Protein AF-A0A3E2WNW7-F1 (afdb_monomer_lite)

Secondary structure (DSSP, 8-state):
---EEEEE--SEEEE-SSEEEEE-GGG-EEEEEGGG-SEEEEEEEPTTT--EE---GGG--TT--EEEEEE-SSEEEEEE-TTSSS-HHHHHHHHHHH-TTSEES--HHHHHHIIIIIS-------

Foldseek 3Di:
DDFAEAEDEALDWDQDQFWIWGAHPPRDIDIGGLLFQAEKWFQFQDPPPRDTDTDAPVPQDQPTAGWMWGLTPRHTYTYHHPNYPGGRSVVLVVSCVRSVPHHGTDDVVVVVCCCPPRDPPPPDDD

Structure (mmCIF, N/CA/C/O backbone):
data_AF-A0A3E2WNW7-F1
#
_entry.id   AF-A0A3E2WNW7-F1
#
loop_
_atom_site.group_PDB
_atom_site.id
_atom_site.type_symbol
_atom_site.label_atom_id
_atom_site.label_alt_id
_atom_site.label_comp_id
_atom_site.label_asym_id
_atom_site.label_entity_id
_atom_site.label_seq_id
_atom_site.pdbx_PDB_ins_code
_atom_site.Cartn_x
_atom_site.Cartn_y
_atom_site.Cartn_z
_atom_site.occupancy
_atom_site.B_iso_or_equiv
_atom_site.auth_seq_id
_atom_site.auth_comp_id
_atom_site.auth_asym_id
_atom_site.auth_atom_id
_atom_site.pdbx_PDB_model_num
ATOM 1 N N . MET A 1 1 ? -13.305 18.896 -0.516 1.00 49.09 1 MET A N 1
ATOM 2 C CA . MET A 1 1 ? -12.585 19.040 0.772 1.00 49.09 1 MET A CA 1
ATOM 3 C C . MET A 1 1 ? -11.185 18.480 0.560 1.00 49.09 1 MET A C 1
ATOM 5 O O . MET A 1 1 ? -11.101 17.356 0.093 1.00 49.09 1 MET A O 1
ATOM 9 N N . ASN A 1 2 ? -10.099 19.217 0.838 1.00 62.31 2 ASN A N 1
ATOM 10 C CA . ASN A 1 2 ? -8.746 18.656 0.672 1.00 62.31 2 ASN A CA 1
ATOM 11 C C . ASN A 1 2 ? -8.562 17.486 1.650 1.00 62.31 2 ASN A C 1
ATOM 13 O O . ASN A 1 2 ? -8.458 17.721 2.860 1.00 62.31 2 ASN A O 1
ATOM 17 N N . LYS A 1 3 ? -8.550 16.250 1.138 1.00 74.44 3 LYS A N 1
ATOM 18 C CA . LYS A 1 3 ? -8.184 15.071 1.926 1.00 74.44 3 LYS A CA 1
ATOM 19 C C . LYS A 1 3 ? -6.745 15.227 2.402 1.00 74.44 3 LYS A C 1
ATOM 21 O O . LYS A 1 3 ? -5.899 15.801 1.715 1.00 74.44 3 LYS A O 1
ATOM 26 N N . ARG A 1 4 ? -6.484 14.796 3.634 1.00 83.44 4 ARG A N 1
ATOM 27 C CA . ARG A 1 4 ? -5.116 14.766 4.159 1.00 83.44 4 ARG A CA 1
ATOM 28 C C . ARG A 1 4 ? -4.406 13.558 3.562 1.00 83.44 4 ARG A C 1
ATOM 30 O O . ARG A 1 4 ? -5.039 12.531 3.356 1.00 83.44 4 ARG A O 1
ATOM 37 N N . THR A 1 5 ? -3.101 13.675 3.355 1.00 89.06 5 THR A N 1
ATOM 38 C CA . THR A 1 5 ? -2.265 12.562 2.899 1.00 89.06 5 THR A CA 1
ATOM 39 C C . THR A 1 5 ? -1.259 12.208 3.984 1.00 89.06 5 THR A C 1
ATOM 41 O O . THR A 1 5 ? -0.581 13.095 4.510 1.00 89.06 5 THR A O 1
ATOM 44 N N . LEU A 1 6 ? -1.163 10.925 4.334 1.00 90.88 6 LEU A N 1
ATOM 45 C CA . LEU A 1 6 ? -0.119 10.393 5.201 1.00 90.88 6 LEU A CA 1
ATOM 46 C C . LEU A 1 6 ? 0.936 9.723 4.332 1.00 90.88 6 LEU A C 1
ATOM 48 O O . LEU A 1 6 ? 0.705 8.646 3.791 1.00 90.88 6 LEU A O 1
ATOM 52 N N . ILE A 1 7 ? 2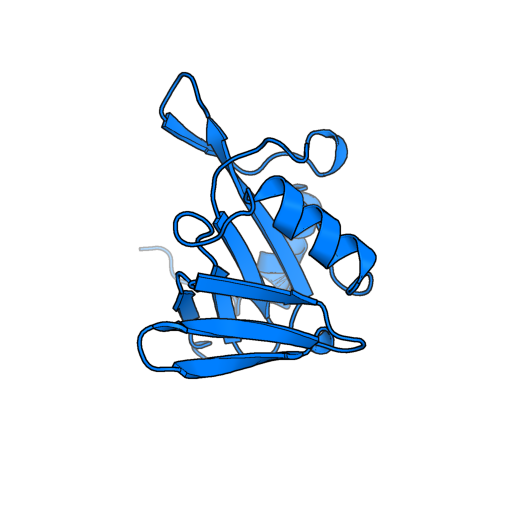.114 10.331 4.255 1.00 93.44 7 ILE A N 1
ATOM 53 C CA . ILE A 1 7 ? 3.296 9.676 3.697 1.00 93.44 7 ILE A CA 1
ATOM 54 C C . ILE A 1 7 ? 4.043 9.041 4.866 1.00 93.44 7 ILE A C 1
ATOM 56 O O . ILE A 1 7 ? 4.475 9.741 5.785 1.00 93.44 7 ILE A O 1
ATOM 60 N N . ALA A 1 8 ? 4.156 7.717 4.862 1.00 93.00 8 ALA A N 1
ATOM 61 C CA . ALA A 1 8 ? 4.653 6.949 5.993 1.00 93.00 8 ALA A CA 1
ATOM 62 C C . ALA A 1 8 ? 5.627 5.852 5.560 1.00 93.00 8 ALA A C 1
ATOM 64 O O . ALA A 1 8 ? 5.439 5.186 4.548 1.00 93.00 8 ALA A O 1
ATOM 65 N N . ALA A 1 9 ? 6.641 5.625 6.394 1.00 94.94 9 ALA A N 1
ATOM 66 C CA . ALA A 1 9 ? 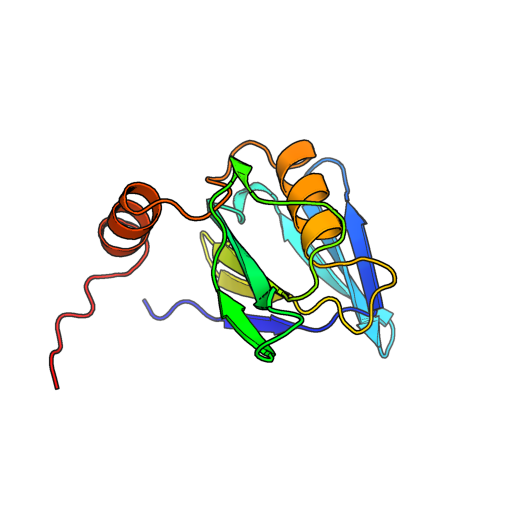7.561 4.497 6.294 1.00 94.94 9 ALA A CA 1
ATOM 67 C C . ALA A 1 9 ? 7.592 3.764 7.648 1.00 94.94 9 ALA A C 1
ATOM 69 O O . ALA A 1 9 ? 8.449 4.066 8.486 1.00 94.94 9 ALA A O 1
ATOM 70 N N . PRO A 1 10 ? 6.617 2.881 7.923 1.00 95.38 10 PRO A N 1
ATOM 71 C CA . PRO A 1 10 ? 6.565 2.135 9.175 1.00 95.38 10 PRO A CA 1
ATOM 72 C C . PRO A 1 10 ? 7.720 1.126 9.269 1.00 95.38 10 PRO A C 1
ATOM 74 O O . PRO A 1 10 ? 8.219 0.629 8.263 1.00 95.38 10 PRO A O 1
ATOM 77 N N . LEU A 1 11 ? 8.126 0.790 10.492 1.00 95.69 11 LEU A N 1
ATOM 78 C CA . LEU A 1 11 ? 9.057 -0.307 10.776 1.00 95.69 11 LEU A CA 1
ATOM 79 C C . LEU A 1 11 ? 8.408 -1.674 10.550 1.00 95.69 11 LEU A C 1
ATOM 81 O O . LEU A 1 11 ? 9.068 -2.638 10.172 1.00 95.69 11 LEU A O 1
ATOM 85 N N . SER A 1 12 ? 7.110 -1.776 10.828 1.00 94.38 12 SER A N 1
ATOM 86 C CA . SER A 1 12 ? 6.356 -3.012 10.674 1.00 94.38 12 SER A CA 1
ATOM 87 C C . SER A 1 12 ? 4.898 -2.716 10.375 1.00 94.38 12 SER A C 1
ATOM 89 O O . SER A 1 12 ? 4.350 -1.694 10.797 1.00 94.38 12 SER A O 1
ATOM 91 N N . ILE A 1 13 ? 4.286 -3.637 9.644 1.00 95.00 13 ILE A N 1
ATOM 92 C CA . ILE A 1 13 ? 2.883 -3.604 9.275 1.00 95.00 13 ILE A CA 1
ATOM 93 C C . ILE A 1 13 ? 2.275 -4.943 9.662 1.00 95.00 13 ILE A C 1
ATOM 95 O O . ILE A 1 13 ? 2.761 -5.998 9.247 1.00 95.00 13 ILE A O 1
ATOM 99 N N . ILE A 1 14 ? 1.217 -4.891 10.462 1.00 95.31 14 ILE A N 1
ATOM 100 C CA . ILE A 1 14 ? 0.528 -6.072 10.973 1.00 95.31 14 ILE A CA 1
ATOM 101 C C . ILE A 1 14 ? -0.903 -6.059 10.447 1.00 95.31 14 ILE A C 1
ATOM 103 O O . ILE A 1 14 ? -1.644 -5.100 10.665 1.00 95.31 14 ILE A O 1
ATOM 107 N N . PHE A 1 15 ? -1.288 -7.141 9.776 1.00 95.94 15 PHE A N 1
ATOM 108 C CA . PHE A 1 15 ? -2.671 -7.385 9.390 1.00 95.94 15 PHE A CA 1
ATOM 109 C C . PHE A 1 15 ? -3.464 -7.852 10.610 1.00 95.94 15 PHE A C 1
ATOM 111 O O . PHE A 1 15 ? -3.072 -8.806 11.284 1.00 95.94 15 PHE A O 1
ATOM 118 N N . GLN A 1 16 ? -4.551 -7.152 10.906 1.00 95.81 16 GLN A N 1
ATOM 119 C CA . GLN A 1 16 ? -5.517 -7.510 11.938 1.00 95.81 16 GLN A CA 1
ATOM 120 C C . GLN A 1 16 ? -6.831 -7.933 11.269 1.00 95.81 16 GLN A C 1
ATOM 122 O O . GLN A 1 16 ? -6.941 -7.946 10.046 1.00 95.81 16 GLN A O 1
ATOM 127 N N . ASP A 1 17 ? -7.843 -8.288 12.056 1.00 93.88 17 ASP A N 1
ATOM 128 C CA . ASP A 1 17 ? -9.104 -8.798 11.500 1.00 93.88 17 ASP A CA 1
ATOM 129 C C . ASP A 1 17 ? -9.866 -7.746 10.673 1.00 93.88 17 ASP A C 1
ATOM 131 O O . ASP A 1 17 ? -10.588 -8.097 9.743 1.00 93.88 17 ASP A O 1
ATOM 135 N N . GLN A 1 18 ? -9.739 -6.460 11.019 1.00 95.25 18 GLN A N 1
ATOM 136 C CA . GLN A 1 18 ? -10.508 -5.366 10.402 1.00 95.25 18 GLN A CA 1
ATOM 137 C C . GLN A 1 18 ? -9.654 -4.154 10.016 1.00 95.25 18 GLN A C 1
ATOM 139 O O . GLN A 1 18 ? -10.176 -3.156 9.513 1.00 95.25 18 GLN A O 1
ATOM 144 N N . SER A 1 19 ? -8.350 -4.218 10.264 1.00 96.88 19 SER A N 1
ATOM 145 C CA . SER A 1 19 ? -7.468 -3.069 10.146 1.00 96.88 19 SER A CA 1
ATOM 146 C C . SER A 1 19 ? -6.018 -3.462 9.887 1.00 96.88 19 SER A C 1
ATOM 148 O O . SER A 1 19 ? -5.592 -4.613 10.015 1.00 96.88 19 SER A O 1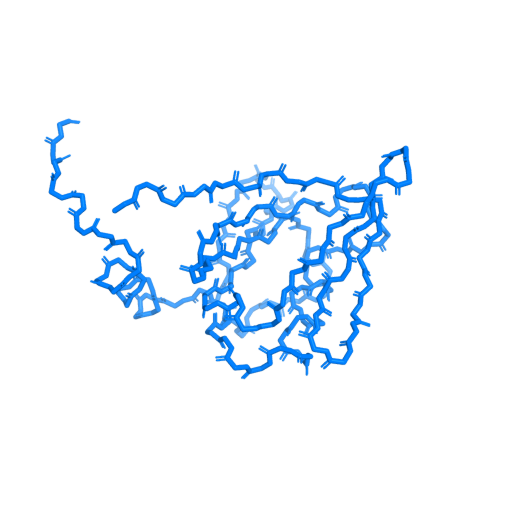
ATOM 150 N N . LEU A 1 20 ? -5.249 -2.464 9.480 1.00 95.50 20 LEU A N 1
ATOM 151 C CA . LEU A 1 20 ? -3.821 -2.527 9.256 1.00 95.50 20 LEU A CA 1
ATOM 152 C C . LEU A 1 20 ? -3.141 -1.689 10.343 1.00 95.50 20 LEU A C 1
ATOM 154 O O . LEU A 1 20 ? -3.354 -0.477 10.424 1.00 95.50 20 LEU A O 1
ATOM 158 N N . LEU A 1 21 ? -2.325 -2.323 11.182 1.00 96.62 21 LEU A N 1
ATOM 159 C CA . LEU A 1 21 ? -1.574 -1.630 12.224 1.00 96.62 21 LEU A CA 1
ATOM 160 C C . LEU A 1 21 ? -0.178 -1.277 11.712 1.00 96.62 21 LEU A C 1
ATOM 162 O O . LEU A 1 21 ? 0.628 -2.159 11.411 1.00 96.62 21 LEU A O 1
ATOM 166 N N . LEU A 1 22 ? 0.111 0.019 11.664 1.00 96.06 22 LEU A N 1
ATOM 167 C CA . LEU A 1 22 ? 1.415 0.585 11.346 1.00 96.06 22 LEU A CA 1
ATOM 168 C C . LEU A 1 22 ? 2.190 0.848 12.638 1.00 96.06 22 LEU A C 1
ATOM 170 O O . LEU A 1 22 ? 1.697 1.539 13.533 1.00 96.06 22 LEU A O 1
ATOM 174 N N . LEU A 1 23 ? 3.413 0.329 12.721 1.00 95.69 23 LEU A N 1
ATOM 175 C CA . LEU A 1 23 ? 4.336 0.573 13.830 1.00 95.69 23 LEU A CA 1
ATOM 176 C C . LEU A 1 23 ? 5.503 1.434 13.351 1.00 95.69 23 LEU A C 1
ATOM 178 O O . LEU A 1 23 ? 6.144 1.096 12.358 1.00 95.69 23 LEU A O 1
ATOM 182 N N . PHE A 1 24 ? 5.798 2.518 14.060 1.00 94.19 24 PHE A N 1
ATOM 183 C CA . PHE A 1 24 ? 6.854 3.470 13.715 1.00 94.19 24 PHE A CA 1
ATOM 184 C C . PHE A 1 24 ? 8.013 3.435 14.715 1.00 94.19 24 PHE A C 1
ATOM 186 O O . PHE A 1 24 ? 7.968 2.745 15.734 1.00 94.19 24 PHE A O 1
ATOM 193 N N . GLU A 1 25 ? 9.060 4.200 14.407 1.00 86.75 25 GLU A N 1
ATOM 194 C CA . GLU A 1 25 ? 10.083 4.572 15.387 1.00 86.75 25 GLU A CA 1
ATOM 195 C C . GLU A 1 25 ? 9.411 5.315 16.566 1.00 86.75 25 GLU A C 1
ATOM 197 O O . GLU A 1 25 ? 8.370 5.951 16.395 1.00 86.75 25 GLU A O 1
ATOM 202 N N . ASP A 1 26 ? 9.965 5.176 17.773 1.00 88.88 26 ASP A N 1
ATOM 203 C CA . ASP A 1 26 ? 9.434 5.735 19.033 1.00 88.88 26 ASP A CA 1
ATOM 204 C C . ASP A 1 26 ? 8.104 5.137 19.542 1.00 88.88 26 ASP A C 1
ATOM 206 O O . ASP A 1 26 ? 7.338 5.805 20.239 1.00 88.88 26 ASP A O 1
ATOM 210 N N . ASP A 1 27 ? 7.817 3.871 19.212 1.00 83.31 27 ASP A N 1
ATOM 211 C CA . ASP A 1 27 ? 6.607 3.136 19.629 1.00 83.31 27 ASP A CA 1
ATOM 212 C C . ASP A 1 27 ? 5.278 3.798 19.210 1.00 83.31 27 ASP A C 1
ATOM 214 O O . ASP A 1 27 ? 4.200 3.402 19.674 1.00 83.31 27 ASP A O 1
ATOM 218 N N . HIS A 1 28 ? 5.322 4.779 18.300 1.00 91.81 28 HIS A N 1
ATOM 219 C CA . HIS A 1 28 ? 4.121 5.367 17.727 1.00 91.81 28 HIS A CA 1
ATOM 220 C C . HIS A 1 28 ? 3.387 4.337 16.862 1.00 91.81 28 HIS A C 1
ATOM 222 O O . HIS A 1 28 ? 3.997 3.559 16.120 1.00 91.81 28 HIS A O 1
ATOM 228 N N . LYS A 1 29 ? 2.055 4.333 16.962 1.00 94.69 29 LYS A N 1
ATOM 229 C CA . LYS A 1 29 ? 1.186 3.388 16.260 1.00 94.69 29 LYS A CA 1
ATOM 230 C C . LYS A 1 29 ? 0.075 4.138 15.554 1.00 94.69 29 LYS A C 1
ATOM 232 O O . LYS A 1 29 ? -0.525 5.046 16.127 1.00 94.69 29 LYS A O 1
ATOM 237 N N . THR A 1 30 ? -0.219 3.725 14.332 1.00 95.06 30 THR A N 1
ATOM 238 C CA . THR A 1 30 ? -1.365 4.213 13.563 1.00 95.06 30 THR A CA 1
ATOM 239 C C . THR A 1 30 ? -2.145 3.017 13.057 1.00 95.06 30 THR A C 1
ATOM 241 O O . THR A 1 30 ? -1.555 2.055 12.578 1.00 95.06 30 THR A O 1
ATOM 244 N N . GLU A 1 31 ? -3.463 3.073 13.166 1.00 96.12 31 GLU A N 1
ATOM 245 C CA . GLU A 1 31 ? -4.352 2.027 12.676 1.00 96.12 31 GLU A CA 1
ATOM 246 C C . GLU A 1 31 ? -5.138 2.555 11.475 1.00 96.12 31 GLU A C 1
ATOM 248 O O . GLU A 1 31 ? -5.698 3.650 11.533 1.00 96.12 31 GLU A O 1
ATOM 253 N N . ILE A 1 32 ? -5.167 1.777 10.394 1.00 95.62 32 ILE A N 1
ATOM 254 C CA . ILE A 1 32 ? -5.953 2.062 9.192 1.00 95.62 32 ILE A CA 1
ATOM 255 C C . ILE A 1 32 ? -7.045 1.003 9.104 1.00 95.62 32 ILE A C 1
ATOM 257 O O . ILE A 1 32 ? -6.749 -0.179 8.942 1.00 95.62 32 ILE A O 1
ATOM 261 N N . GLN A 1 33 ? -8.308 1.405 9.223 1.00 96.06 33 GLN A N 1
ATOM 262 C CA . GLN A 1 33 ? -9.431 0.479 9.063 1.00 96.06 33 GLN A CA 1
ATOM 263 C C . GLN A 1 33 ? -9.504 -0.006 7.615 1.00 96.06 33 GLN A C 1
ATOM 265 O O . GLN A 1 33 ? -9.294 0.776 6.696 1.00 96.06 33 GLN A O 1
ATOM 270 N N . TYR A 1 34 ? -9.868 -1.262 7.369 1.00 95.62 34 TYR A N 1
ATOM 271 C CA . TYR A 1 34 ? -10.010 -1.756 5.993 1.00 95.62 34 TYR A CA 1
ATOM 272 C C . TYR A 1 34 ? -11.103 -1.039 5.208 1.00 95.62 34 TYR A C 1
ATOM 274 O O . TYR A 1 34 ? -11.066 -1.025 3.982 1.00 95.62 34 TYR A O 1
ATOM 282 N N . THR A 1 35 ? -12.078 -0.428 5.883 1.00 93.12 35 THR A N 1
ATOM 283 C CA . THR A 1 35 ? -13.088 0.431 5.242 1.00 93.12 35 THR A CA 1
ATOM 284 C C . THR A 1 35 ? -12.490 1.708 4.659 1.00 93.12 35 THR A C 1
ATOM 286 O O . THR A 1 35 ? -13.129 2.357 3.841 1.00 93.12 35 THR A O 1
ATOM 289 N N . GLU A 1 36 ? -11.276 2.063 5.078 1.00 92.81 36 GLU A N 1
ATOM 290 C CA . GLU A 1 36 ? -10.510 3.178 4.538 1.00 92.81 36 GLU A CA 1
ATOM 291 C C . GLU A 1 36 ? -9.832 2.813 3.211 1.00 92.81 36 GLU A C 1
ATOM 293 O O . GLU A 1 36 ? -9.429 3.702 2.484 1.00 92.81 36 GLU A O 1
ATOM 298 N N . LEU A 1 37 ? -9.691 1.533 2.854 1.00 94.12 37 LEU A N 1
ATOM 299 C CA . LEU A 1 37 ? -9.006 1.116 1.625 1.00 94.12 37 LEU A CA 1
ATOM 300 C C . LEU A 1 37 ? -10.003 1.087 0.460 1.00 94.12 37 LEU A C 1
ATOM 302 O O . LEU A 1 37 ? -10.594 0.045 0.179 1.00 94.12 37 LEU A O 1
ATOM 306 N N . ILE A 1 38 ? -10.206 2.225 -0.211 1.00 93.00 38 ILE A N 1
ATOM 307 C CA . ILE A 1 38 ? -11.158 2.307 -1.328 1.00 93.00 38 ILE A CA 1
ATOM 308 C C . ILE A 1 38 ? -10.508 1.934 -2.658 1.00 93.00 38 ILE A C 1
ATOM 310 O O . ILE A 1 38 ? -10.987 1.027 -3.338 1.00 93.00 38 ILE A O 1
ATOM 314 N N . VAL A 1 39 ? -9.405 2.595 -3.014 1.00 93.38 39 VAL A N 1
ATOM 315 C CA . VAL A 1 39 ? -8.570 2.228 -4.167 1.00 93.38 39 VAL A CA 1
ATOM 316 C C . VAL A 1 39 ? -7.144 2.028 -3.684 1.00 93.38 39 VAL A C 1
ATOM 318 O O . VAL A 1 39 ? -6.597 2.890 -2.997 1.00 93.38 39 VAL A O 1
ATOM 321 N N . VAL A 1 40 ? -6.543 0.895 -4.034 1.00 94.88 40 VAL A N 1
ATOM 322 C CA . VAL A 1 40 ? -5.196 0.522 -3.603 1.00 94.88 40 VAL A CA 1
ATOM 323 C C . VAL A 1 40 ? -4.349 0.186 -4.820 1.00 94.88 40 VAL A C 1
ATOM 325 O O . VAL A 1 40 ? -4.654 -0.743 -5.571 1.00 94.88 40 VAL A O 1
ATOM 328 N N . TYR A 1 41 ? -3.247 0.909 -4.985 1.00 95.81 41 TYR A N 1
ATOM 329 C CA . TYR A 1 41 ? -2.269 0.670 -6.038 1.00 95.81 41 TYR A CA 1
ATOM 330 C C . TYR A 1 41 ? -0.922 0.253 -5.457 1.00 95.81 41 TYR A C 1
ATOM 332 O O . TYR A 1 41 ? -0.479 0.753 -4.422 1.00 95.81 41 TYR A O 1
ATOM 340 N N . LEU A 1 42 ? -0.242 -0.630 -6.183 1.00 96.81 42 LEU A N 1
ATOM 341 C CA . LEU A 1 42 ? 1.186 -0.857 -6.034 1.00 96.81 42 LEU A CA 1
ATOM 342 C C . LEU A 1 42 ? 1.920 0.123 -6.956 1.00 96.81 42 LEU A C 1
ATOM 344 O O . LEU A 1 42 ? 1.756 0.066 -8.169 1.00 96.81 42 LEU A O 1
ATOM 348 N N . ALA A 1 43 ? 2.744 1.003 -6.398 1.00 96.69 43 ALA A N 1
ATOM 349 C CA . ALA A 1 43 ? 3.684 1.811 -7.163 1.00 96.69 43 ALA A CA 1
ATOM 350 C C . ALA A 1 43 ? 5.025 1.068 -7.208 1.00 96.69 43 ALA A C 1
ATOM 352 O O . ALA A 1 43 ? 5.886 1.243 -6.341 1.00 96.69 43 ALA A O 1
ATOM 353 N N . ALA A 1 44 ? 5.167 0.177 -8.189 1.00 96.31 44 ALA A N 1
ATOM 354 C CA . ALA A 1 44 ? 6.315 -0.706 -8.325 1.00 96.31 44 ALA A CA 1
ATOM 355 C C . ALA A 1 44 ? 7.526 0.040 -8.892 1.00 96.31 44 ALA A C 1
ATOM 357 O O . ALA A 1 44 ? 7.417 0.858 -9.809 1.00 96.31 44 ALA A O 1
ATOM 358 N N . LYS A 1 45 ? 8.712 -0.284 -8.379 1.00 94.94 45 LYS A N 1
ATOM 359 C CA . LYS A 1 45 ? 9.978 0.214 -8.908 1.00 94.94 45 LYS A CA 1
ATOM 360 C C . LYS A 1 45 ? 10.523 -0.754 -9.950 1.00 94.94 45 LYS A C 1
ATOM 362 O O . LYS A 1 45 ? 10.783 -1.919 -9.663 1.00 94.94 45 LYS A O 1
ATOM 367 N N . ASN A 1 46 ? 10.770 -0.264 -11.159 1.00 92.50 46 ASN A N 1
ATOM 368 C CA . ASN A 1 46 ? 11.457 -1.037 -12.181 1.00 92.50 46 ASN A CA 1
ATOM 369 C C . ASN A 1 46 ? 12.929 -1.228 -11.783 1.00 92.50 46 ASN A C 1
ATOM 371 O O . ASN A 1 46 ? 13.680 -0.261 -11.667 1.00 92.50 46 ASN A O 1
ATOM 375 N N . GLY A 1 47 ? 13.366 -2.476 -11.599 1.00 86.56 47 GLY A N 1
ATOM 376 C CA . GLY A 1 47 ? 14.739 -2.776 -11.176 1.00 86.56 47 GLY A CA 1
ATOM 377 C C . GLY A 1 47 ? 15.827 -2.388 -12.189 1.00 86.56 47 GLY A C 1
ATOM 378 O O . GLY A 1 47 ? 16.975 -2.198 -11.799 1.00 86.56 47 GLY A O 1
ATOM 379 N N . SER A 1 48 ? 15.485 -2.244 -13.475 1.00 88.56 48 SER A N 1
ATOM 380 C CA . SER A 1 48 ? 16.437 -1.907 -14.545 1.00 88.56 48 SER A CA 1
ATOM 381 C C . SER A 1 48 ? 16.535 -0.405 -14.806 1.00 88.56 48 SER A C 1
ATOM 383 O O . SER A 1 48 ? 17.630 0.101 -15.040 1.00 88.56 48 SER A O 1
ATOM 385 N N . THR A 1 49 ? 15.408 0.313 -14.781 1.00 90.94 49 THR A N 1
ATOM 386 C CA . THR A 1 49 ? 15.366 1.759 -15.078 1.00 90.94 49 THR A CA 1
ATOM 387 C C . THR A 1 49 ? 15.300 2.624 -13.821 1.00 90.94 49 THR A C 1
ATOM 389 O O . THR A 1 49 ? 15.652 3.799 -13.859 1.00 90.94 49 THR A O 1
ATOM 392 N N . GLY A 1 50 ? 14.873 2.054 -12.693 1.00 88.31 50 GLY A N 1
ATOM 393 C CA . GLY A 1 50 ? 14.588 2.781 -11.458 1.00 88.31 50 GLY A CA 1
ATOM 394 C C . GLY A 1 50 ? 13.287 3.587 -11.491 1.00 88.31 50 GLY A C 1
ATOM 395 O O . GLY A 1 50 ? 12.948 4.193 -10.476 1.00 88.31 50 GLY A O 1
ATOM 396 N N . GLU A 1 51 ? 12.572 3.595 -12.618 1.00 93.50 51 GLU A N 1
ATOM 397 C CA . GLU A 1 51 ? 11.305 4.307 -12.784 1.00 93.50 51 GLU A CA 1
ATOM 398 C C . GLU A 1 51 ? 10.185 3.641 -11.985 1.00 93.50 51 GLU A C 1
ATOM 400 O O . GLU A 1 51 ? 10.185 2.426 -11.771 1.00 93.50 51 GLU A O 1
ATOM 405 N N . ILE A 1 52 ? 9.223 4.454 -11.556 1.00 94.38 52 ILE A N 1
ATOM 406 C CA . ILE A 1 52 ? 8.021 3.981 -10.877 1.00 94.38 52 ILE A CA 1
ATOM 407 C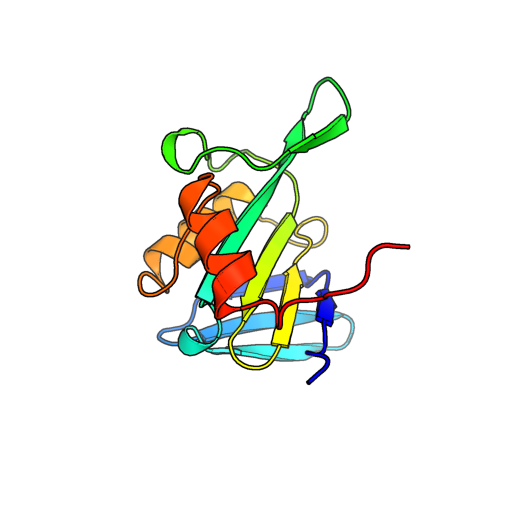 C . ILE A 1 52 ? 6.918 3.781 -11.909 1.00 94.38 52 ILE A C 1
ATOM 409 O O . ILE A 1 52 ? 6.684 4.649 -12.749 1.00 94.38 52 ILE A O 1
ATOM 413 N N . TYR A 1 53 ? 6.235 2.648 -11.824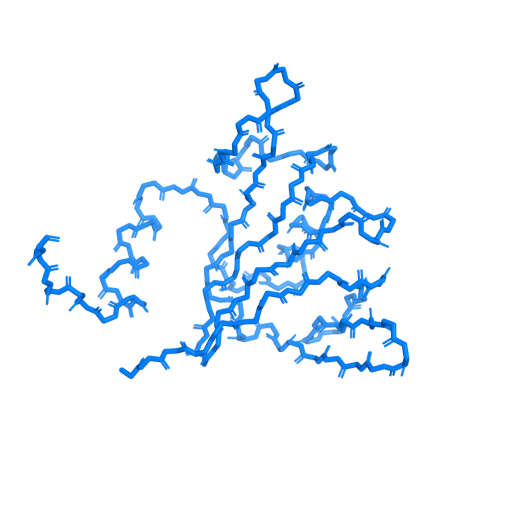 1.00 92.94 53 TYR A N 1
ATOM 414 C CA . TYR A 1 53 ? 5.071 2.330 -12.639 1.00 92.94 53 TYR A CA 1
ATOM 415 C C . TYR A 1 53 ? 4.020 1.620 -11.786 1.00 92.94 53 TYR A C 1
ATOM 417 O O . TYR A 1 53 ? 4.320 1.099 -10.713 1.00 92.94 53 TYR A O 1
ATOM 425 N N . MET A 1 54 ? 2.777 1.610 -12.256 1.00 94.50 54 MET A N 1
ATOM 426 C CA . MET A 1 54 ? 1.681 0.909 -11.594 1.00 94.50 54 MET A CA 1
ATOM 427 C C . MET A 1 54 ? 1.323 -0.322 -12.436 1.00 94.50 54 MET A C 1
ATOM 429 O O . MET A 1 54 ? 0.771 -0.148 -13.523 1.00 94.50 54 MET A O 1
ATOM 433 N N . PRO A 1 55 ? 1.701 -1.542 -12.010 1.00 93.12 55 PRO A N 1
ATOM 434 C CA . PRO A 1 55 ? 1.396 -2.759 -12.753 1.00 93.12 55 PRO A CA 1
ATOM 435 C C . PRO A 1 55 ? -0.104 -3.062 -12.732 1.00 93.12 55 PRO A C 1
ATOM 437 O O . PRO A 1 55 ? -0.803 -2.754 -11.756 1.00 93.12 55 PRO A O 1
ATOM 440 N N . CYS A 1 56 ? -0.579 -3.739 -13.779 1.00 90.94 56 CYS A N 1
ATOM 441 C CA . CYS A 1 56 ? -1.912 -4.332 -13.751 1.00 90.94 56 CYS A CA 1
ATOM 442 C C . CYS A 1 56 ? -1.986 -5.393 -12.644 1.00 90.94 56 CYS A C 1
ATOM 444 O O . CYS A 1 56 ? -0.982 -6.034 -12.323 1.00 90.94 56 CYS A O 1
ATOM 446 N N . ILE A 1 57 ? -3.174 -5.642 -12.077 1.00 87.75 57 ILE A N 1
ATOM 447 C CA . ILE A 1 57 ? -3.314 -6.588 -10.950 1.00 87.75 57 ILE A CA 1
ATOM 448 C C . ILE A 1 57 ? -2.764 -7.985 -11.281 1.00 87.75 57 ILE A C 1
ATOM 450 O O . ILE A 1 57 ? -2.155 -8.632 -10.435 1.00 87.75 57 ILE A O 1
ATOM 454 N N . THR A 1 58 ? -2.922 -8.436 -12.528 1.00 90.50 58 THR A N 1
ATOM 455 C CA . THR A 1 58 ? -2.436 -9.744 -12.995 1.00 90.50 58 THR A CA 1
ATOM 456 C C . THR A 1 58 ? -0.916 -9.841 -13.097 1.00 90.50 58 THR A C 1
ATOM 458 O O . THR A 1 58 ? -0.387 -10.939 -13.243 1.00 90.50 58 THR A O 1
ATOM 461 N N . GLU A 1 59 ? -0.222 -8.707 -13.077 1.00 93.38 59 GLU A N 1
ATOM 462 C CA . GLU A 1 59 ? 1.233 -8.618 -13.186 1.00 93.38 59 GLU A CA 1
ATOM 463 C C . GLU A 1 59 ? 1.900 -8.478 -11.817 1.00 93.38 59 GLU A C 1
ATOM 465 O O . GLU A 1 59 ? 3.110 -8.651 -11.721 1.00 93.38 59 GLU A O 1
ATOM 470 N N . VAL A 1 60 ? 1.132 -8.186 -10.760 1.00 94.88 60 VAL A N 1
ATOM 471 C CA . VAL A 1 60 ? 1.661 -8.021 -9.405 1.00 94.88 60 VAL A CA 1
ATOM 472 C C . VAL A 1 60 ? 2.260 -9.332 -8.904 1.00 94.88 60 VAL A C 1
ATOM 474 O O . VAL A 1 60 ? 1.596 -10.369 -8.857 1.00 94.88 60 VAL A O 1
ATOM 477 N N . THR A 1 61 ? 3.511 -9.265 -8.454 1.00 96.06 61 THR A N 1
ATOM 478 C CA . THR A 1 61 ? 4.203 -10.374 -7.796 1.00 96.06 61 THR A CA 1
ATOM 479 C C . THR A 1 61 ? 4.715 -9.960 -6.423 1.00 96.06 61 THR A C 1
ATOM 481 O O . THR A 1 61 ? 4.951 -8.783 -6.144 1.00 96.06 61 THR A O 1
ATOM 484 N N . ALA A 1 62 ? 4.894 -10.944 -5.540 1.00 96.81 62 ALA A N 1
ATOM 485 C CA . ALA A 1 62 ? 5.335 -10.706 -4.171 1.00 96.81 62 ALA A CA 1
ATOM 486 C C . ALA A 1 62 ? 6.754 -10.120 -4.086 1.00 96.81 62 ALA A C 1
ATOM 488 O O . ALA A 1 62 ? 7.084 -9.487 -3.105 1.00 96.81 62 ALA A O 1
ATOM 489 N N . ASP A 1 63 ? 7.616 -10.284 -5.079 1.00 95.94 63 ASP A N 1
ATOM 490 C CA . ASP A 1 63 ? 8.988 -9.763 -5.062 1.00 95.94 63 ASP A CA 1
ATOM 491 C C . ASP A 1 63 ? 9.110 -8.301 -5.531 1.00 95.94 63 ASP A C 1
ATOM 493 O O . ASP A 1 63 ? 10.208 -7.749 -5.537 1.00 95.94 63 ASP A O 1
ATOM 497 N N . MET A 1 64 ? 8.003 -7.650 -5.904 1.00 96.19 64 MET A N 1
ATOM 498 C CA . MET A 1 64 ? 8.033 -6.265 -6.375 1.00 96.19 64 MET A CA 1
ATOM 499 C C . MET A 1 64 ? 8.334 -5.268 -5.250 1.00 96.19 64 MET A C 1
ATOM 501 O O . MET A 1 64 ? 7.561 -5.105 -4.303 1.00 96.19 64 MET A O 1
ATOM 505 N N . ASP A 1 65 ? 9.430 -4.531 -5.407 1.00 95.25 65 ASP A N 1
ATOM 506 C CA . ASP A 1 65 ? 9.760 -3.373 -4.577 1.00 95.25 65 ASP A CA 1
ATOM 507 C C . ASP A 1 65 ? 8.960 -2.133 -4.984 1.00 95.25 65 ASP A C 1
ATOM 509 O O . ASP A 1 65 ? 8.512 -2.001 -6.125 1.00 95.25 65 ASP A O 1
ATOM 513 N N . GLY A 1 66 ? 8.830 -1.177 -4.061 1.00 95.25 66 GLY A N 1
ATOM 514 C CA . GLY A 1 66 ? 8.103 0.064 -4.303 1.00 95.25 66 GLY A CA 1
ATOM 515 C C . GLY A 1 66 ? 7.430 0.601 -3.048 1.00 95.25 66 GLY A C 1
ATOM 516 O O . GLY A 1 66 ? 7.982 0.527 -1.949 1.00 95.25 66 GLY A O 1
ATOM 517 N N . TYR A 1 67 ? 6.229 1.136 -3.223 1.00 97.06 67 TYR A N 1
ATOM 518 C CA . TYR A 1 67 ? 5.362 1.596 -2.142 1.00 97.06 67 TYR A CA 1
ATOM 519 C C . TYR A 1 67 ? 3.890 1.380 -2.511 1.00 97.06 67 TYR A C 1
ATOM 521 O O . TYR A 1 67 ? 3.559 1.090 -3.662 1.00 97.06 67 TYR A O 1
ATOM 529 N N . ILE A 1 68 ? 3.007 1.488 -1.522 1.00 96.94 68 ILE A N 1
ATOM 530 C CA . ILE A 1 68 ? 1.558 1.359 -1.703 1.00 96.94 68 ILE A CA 1
ATOM 531 C C . ILE A 1 68 ? 0.922 2.737 -1.680 1.00 96.94 68 ILE A C 1
ATOM 533 O O . ILE A 1 68 ? 1.227 3.540 -0.800 1.00 96.94 68 ILE A O 1
ATOM 537 N N . ILE A 1 69 ? 0.013 2.983 -2.615 1.00 95.50 69 ILE A N 1
ATOM 538 C CA . ILE A 1 69 ? -0.854 4.158 -2.614 1.00 95.50 69 ILE A CA 1
ATOM 539 C C . ILE A 1 69 ? -2.254 3.688 -2.241 1.00 95.50 69 ILE A C 1
ATOM 541 O O . ILE A 1 69 ? -2.779 2.759 -2.852 1.00 95.50 69 ILE A O 1
ATOM 545 N N . ILE A 1 70 ? -2.851 4.324 -1.239 1.00 94.38 70 ILE A N 1
ATOM 546 C CA . ILE A 1 70 ? -4.233 4.089 -0.826 1.00 94.38 70 ILE A CA 1
ATOM 547 C C . ILE A 1 70 ? -4.975 5.407 -0.985 1.00 94.38 70 ILE A C 1
ATOM 549 O O . ILE A 1 70 ? -4.650 6.383 -0.312 1.00 94.38 70 ILE A O 1
ATOM 553 N N . TYR A 1 71 ? -5.983 5.420 -1.846 1.00 92.44 71 TYR A N 1
ATOM 554 C CA . TYR A 1 71 ? -6.971 6.488 -1.870 1.00 92.44 71 TYR A CA 1
ATOM 555 C C . TYR A 1 71 ? -8.092 6.089 -0.933 1.00 92.44 71 TYR A C 1
ATOM 557 O O . TYR A 1 71 ? -8.823 5.131 -1.212 1.00 92.44 71 TYR A O 1
ATOM 565 N N . GLY A 1 72 ? -8.166 6.775 0.203 1.00 91.81 72 GLY A N 1
ATOM 566 C CA . GLY A 1 72 ? -9.064 6.384 1.274 1.00 91.81 72 GLY A CA 1
ATOM 567 C C . GLY A 1 72 ? -10.353 7.174 1.326 1.00 91.81 72 GLY A C 1
ATOM 568 O O . GLY A 1 72 ? -10.585 8.100 0.544 1.00 91.81 72 GLY A O 1
ATOM 569 N N . ALA A 1 73 ? -11.243 6.770 2.227 1.00 88.50 73 ALA A N 1
ATOM 570 C CA . ALA A 1 73 ? -12.523 7.438 2.417 1.00 88.50 73 ALA A CA 1
ATOM 571 C C . ALA A 1 73 ? -12.321 8.853 2.986 1.00 88.50 73 ALA A C 1
ATOM 573 O O . ALA A 1 73 ? -12.834 9.824 2.426 1.00 88.50 73 ALA A O 1
ATOM 574 N N . GLU A 1 74 ? -11.508 8.970 4.033 1.00 88.94 74 GLU A N 1
ATOM 575 C CA . GLU A 1 74 ? -11.237 10.193 4.791 1.00 88.94 74 GLU A CA 1
ATOM 576 C C . GLU A 1 74 ? -9.812 10.726 4.561 1.00 88.94 74 GLU A C 1
ATOM 578 O O . GLU A 1 74 ? -9.576 11.940 4.607 1.00 88.94 74 GLU A O 1
ATOM 583 N N . MET A 1 75 ? -8.851 9.833 4.314 1.00 90.25 75 MET A N 1
ATOM 584 C CA . MET A 1 75 ? -7.429 10.140 4.204 1.00 90.25 75 MET A CA 1
ATOM 585 C C . MET A 1 75 ? -6.770 9.309 3.101 1.00 90.25 75 MET A C 1
ATOM 587 O O . MET A 1 75 ? -7.079 8.139 2.923 1.00 90.25 75 MET A O 1
ATOM 591 N N . ASP A 1 76 ? -5.816 9.904 2.392 1.00 92.94 76 ASP A N 1
ATOM 592 C CA . ASP A 1 76 ? -4.979 9.174 1.441 1.00 92.94 76 ASP A CA 1
ATOM 593 C C . ASP A 1 76 ? -3.664 8.753 2.107 1.00 92.94 76 ASP A C 1
ATOM 595 O O . ASP A 1 76 ? -3.166 9.423 3.019 1.00 92.94 76 ASP A O 1
ATOM 599 N N . TYR A 1 77 ? -3.070 7.659 1.642 1.00 94.56 77 TYR A N 1
ATOM 600 C CA . TYR A 1 77 ? -1.848 7.104 2.214 1.00 94.56 77 TYR A CA 1
ATOM 601 C C . TYR A 1 77 ? -0.831 6.758 1.135 1.00 94.56 77 TYR A C 1
ATOM 603 O O . TYR A 1 77 ? -1.165 6.181 0.104 1.00 94.56 77 TYR A O 1
ATOM 611 N N . GLU A 1 78 ? 0.431 7.036 1.435 1.00 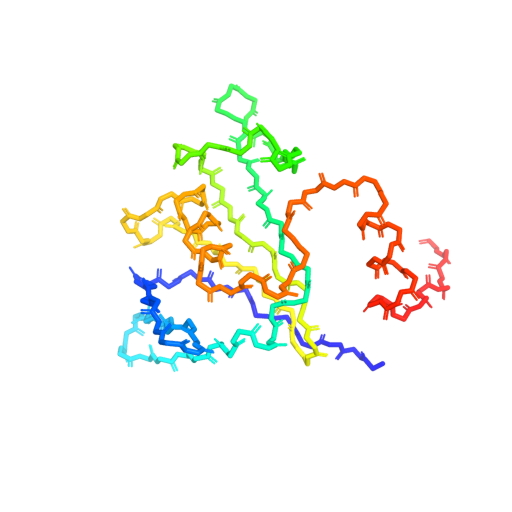96.12 78 GLU A N 1
ATOM 612 C CA . GLU A 1 78 ? 1.586 6.543 0.698 1.00 96.12 78 GLU A CA 1
ATOM 613 C C . GLU A 1 78 ? 2.464 5.759 1.678 1.00 96.12 78 GLU A C 1
ATOM 615 O O . GLU A 1 78 ? 3.100 6.336 2.566 1.00 96.12 78 GLU A O 1
ATOM 620 N N . LEU A 1 79 ? 2.443 4.430 1.569 1.00 96.31 79 LEU A N 1
ATOM 621 C CA . LEU A 1 79 ? 3.107 3.520 2.499 1.00 96.31 79 LEU A CA 1
ATOM 622 C C . LEU A 1 79 ? 4.368 2.938 1.869 1.00 96.31 79 LEU A C 1
ATOM 624 O O . LEU A 1 79 ? 4.320 2.055 1.012 1.00 96.31 79 LEU A O 1
ATOM 628 N N . HIS A 1 80 ? 5.508 3.419 2.341 1.00 95.81 80 HIS A N 1
ATOM 629 C CA . HIS A 1 80 ? 6.826 2.974 1.922 1.00 95.81 80 HIS A CA 1
ATOM 630 C C . HIS A 1 80 ? 7.289 1.767 2.728 1.00 95.81 80 HIS A C 1
ATOM 632 O O . HIS A 1 80 ? 7.310 1.799 3.959 1.00 95.81 80 HIS A O 1
ATOM 638 N N . THR A 1 81 ? 7.738 0.718 2.041 1.00 93.38 81 THR A N 1
ATOM 639 C CA . THR A 1 81 ? 8.103 -0.549 2.691 1.00 93.38 81 THR A CA 1
ATOM 640 C C . THR A 1 81 ? 9.595 -0.697 2.982 1.00 93.38 81 THR A C 1
ATOM 642 O O . THR A 1 81 ? 9.986 -1.674 3.611 1.00 93.38 81 THR A O 1
ATOM 645 N N . TYR A 1 82 ? 10.437 0.281 2.619 1.00 91.50 82 TYR A N 1
ATOM 646 C CA . TYR A 1 82 ? 11.904 0.180 2.733 1.00 91.50 82 TYR A CA 1
ATOM 647 C C . TYR A 1 82 ? 12.439 0.025 4.169 1.00 91.50 82 TYR A C 1
ATOM 649 O O . TYR A 1 82 ? 13.593 -0.360 4.348 1.00 91.50 82 TYR A O 1
ATOM 657 N N . LYS A 1 83 ? 11.638 0.355 5.193 1.00 93.44 83 LYS A N 1
ATOM 658 C CA . LYS A 1 83 ? 11.964 0.104 6.611 1.00 93.44 83 LYS A CA 1
ATOM 659 C C . LYS A 1 83 ? 11.387 -1.207 7.147 1.00 93.44 83 LYS A C 1
ATOM 661 O O . LYS A 1 83 ? 11.755 -1.626 8.242 1.00 93.44 83 LYS A O 1
ATOM 666 N N . THR A 1 84 ? 10.484 -1.830 6.401 1.00 90.25 84 THR A N 1
ATOM 667 C CA . THR A 1 84 ? 9.861 -3.100 6.766 1.00 90.25 84 THR A CA 1
ATOM 668 C C . THR A 1 84 ? 10.702 -4.271 6.260 1.00 90.25 84 THR A C 1
ATOM 670 O O . THR A 1 84 ? 11.598 -4.110 5.436 1.00 90.25 84 THR A O 1
ATOM 673 N N . ASN A 1 85 ? 10.392 -5.477 6.728 1.00 89.38 85 ASN A N 1
ATOM 674 C CA . ASN A 1 85 ? 10.934 -6.718 6.174 1.00 89.38 85 ASN A CA 1
ATOM 675 C C . ASN A 1 85 ? 10.089 -7.286 5.019 1.00 89.38 85 ASN A C 1
ATOM 677 O O . ASN A 1 85 ? 10.262 -8.455 4.682 1.00 89.38 85 ASN A O 1
ATOM 681 N N . LYS A 1 86 ? 9.156 -6.495 4.477 1.00 91.88 86 LYS A N 1
ATOM 682 C CA . LYS A 1 86 ? 8.251 -6.878 3.394 1.00 91.88 86 LYS A CA 1
ATOM 683 C C . LYS A 1 86 ? 8.534 -6.048 2.153 1.00 91.88 86 LYS A C 1
ATOM 685 O O . LYS A 1 86 ? 8.834 -4.856 2.246 1.00 91.88 86 LYS A O 1
ATOM 690 N N . THR A 1 87 ? 8.380 -6.653 0.988 1.00 95.94 87 THR A N 1
ATOM 691 C CA . THR A 1 87 ? 8.310 -5.890 -0.261 1.00 95.94 87 THR A CA 1
ATOM 692 C C . THR A 1 87 ? 6.962 -5.162 -0.358 1.00 95.94 87 THR A C 1
ATOM 694 O O . THR A 1 87 ? 6.022 -5.416 0.407 1.00 95.94 87 THR A O 1
ATOM 697 N N . ALA A 1 88 ? 6.839 -4.258 -1.327 1.00 96.62 88 ALA A N 1
ATOM 698 C CA . ALA A 1 88 ? 5.553 -3.637 -1.613 1.00 96.62 88 ALA A CA 1
ATOM 699 C C . ALA A 1 88 ? 4.568 -4.654 -2.222 1.00 96.62 88 ALA A C 1
ATOM 701 O O . ALA A 1 88 ? 3.396 -4.654 -1.858 1.00 96.62 88 ALA A O 1
ATOM 702 N N . GLY A 1 89 ? 5.037 -5.586 -3.055 1.00 97.25 89 GLY A N 1
ATOM 703 C CA . GLY A 1 89 ? 4.223 -6.675 -3.598 1.00 97.25 89 GLY A CA 1
ATOM 704 C C . GLY A 1 89 ? 3.631 -7.593 -2.522 1.00 97.25 89 GLY A C 1
ATOM 705 O O . GLY A 1 89 ? 2.432 -7.868 -2.540 1.00 97.25 89 GLY A O 1
ATOM 706 N N . GLU A 1 90 ? 4.432 -8.019 -1.537 1.00 97.00 90 GLU A N 1
ATOM 707 C CA . GLU A 1 90 ? 3.951 -8.812 -0.394 1.00 97.00 90 GLU A CA 1
ATOM 708 C C . GLU A 1 90 ? 2.895 -8.059 0.415 1.00 97.00 90 GLU A C 1
ATOM 710 O O . GLU A 1 90 ? 1.893 -8.641 0.836 1.00 97.00 90 GLU A O 1
ATOM 715 N N . LEU A 1 91 ? 3.119 -6.764 0.648 1.00 96.19 91 LEU A N 1
ATOM 716 C CA . LEU A 1 91 ? 2.177 -5.923 1.373 1.00 96.19 91 LEU A CA 1
ATOM 717 C C . LEU A 1 91 ? 0.858 -5.771 0.607 1.00 96.19 91 LEU A C 1
ATOM 719 O O . LEU A 1 91 ? -0.206 -5.920 1.203 1.00 96.19 91 LEU A O 1
ATOM 723 N N . PHE A 1 92 ? 0.928 -5.511 -0.698 1.00 96.75 92 PHE A N 1
ATOM 724 C CA . PHE A 1 92 ? -0.236 -5.373 -1.567 1.00 96.75 92 PHE A CA 1
ATOM 725 C C . PHE A 1 92 ? -1.092 -6.644 -1.577 1.00 96.75 92 PHE A C 1
ATOM 727 O O . PHE A 1 92 ? -2.301 -6.570 -1.370 1.00 96.75 92 PHE A O 1
ATOM 734 N N . ILE A 1 93 ? -0.465 -7.810 -1.771 1.00 95.94 93 ILE A N 1
ATOM 735 C CA . ILE A 1 93 ? -1.163 -9.104 -1.778 1.00 95.94 93 ILE A CA 1
ATOM 736 C C . ILE A 1 93 ? -1.824 -9.350 -0.419 1.00 95.94 93 ILE A C 1
ATOM 738 O O . ILE A 1 93 ? -3.012 -9.655 -0.371 1.00 95.94 93 ILE A O 1
ATOM 742 N N . GLY A 1 94 ? -1.102 -9.128 0.684 1.00 95.25 94 GLY A N 1
ATOM 743 C CA . GLY A 1 94 ? -1.678 -9.276 2.022 1.00 95.25 94 GLY A CA 1
ATOM 744 C C . GLY A 1 94 ? -2.848 -8.318 2.272 1.00 95.25 94 GLY A C 1
ATOM 745 O O . GLY A 1 94 ? -3.851 -8.704 2.865 1.00 95.25 94 GLY A O 1
ATOM 746 N N . MET A 1 95 ? -2.782 -7.078 1.775 1.00 94.94 95 MET A N 1
ATOM 747 C CA . MET A 1 95 ? -3.920 -6.157 1.846 1.00 94.94 95 MET A CA 1
ATOM 748 C C . MET A 1 95 ? -5.114 -6.681 1.051 1.00 94.94 95 MET A C 1
ATOM 750 O O . MET A 1 95 ? -6.222 -6.649 1.571 1.00 94.94 95 MET A O 1
ATOM 754 N N . ALA A 1 96 ? -4.914 -7.194 -0.163 1.00 93.81 96 ALA A N 1
ATOM 755 C CA . ALA A 1 96 ? -6.004 -7.739 -0.970 1.00 93.81 96 ALA A CA 1
ATOM 756 C C . ALA A 1 96 ? -6.658 -8.972 -0.315 1.00 93.81 96 ALA A C 1
ATOM 758 O O . ALA A 1 96 ? -7.879 -9.117 -0.351 1.00 93.81 96 ALA A O 1
ATOM 759 N N . GLU A 1 97 ? -5.862 -9.833 0.327 1.00 93.56 97 GLU A N 1
ATOM 760 C CA . GLU A 1 97 ? -6.345 -11.022 1.041 1.00 93.56 97 GLU A CA 1
ATOM 761 C C . GLU A 1 97 ? -7.171 -10.673 2.288 1.00 93.56 97 GLU A C 1
ATOM 763 O O . GLU A 1 97 ? -8.172 -11.332 2.571 1.00 93.56 97 GLU A O 1
ATOM 768 N N . HIS A 1 98 ? -6.773 -9.634 3.029 1.00 92.94 98 HIS A N 1
ATOM 769 C CA . HIS A 1 98 ? -7.412 -9.249 4.291 1.00 92.94 98 HIS A CA 1
ATOM 770 C C . HIS A 1 98 ? -8.513 -8.184 4.137 1.00 92.94 98 HIS A C 1
ATOM 772 O O . HIS A 1 98 ? -9.476 -8.170 4.902 1.00 92.94 98 HIS A O 1
ATOM 778 N N . ALA A 1 99 ? -8.388 -7.300 3.148 1.00 87.19 99 ALA A N 1
ATOM 779 C CA . ALA A 1 99 ? -9.220 -6.115 2.941 1.00 87.19 99 ALA A CA 1
ATOM 780 C C . ALA A 1 99 ? -9.918 -6.133 1.570 1.00 87.19 99 ALA A C 1
ATOM 782 O O . ALA A 1 99 ? -10.039 -5.098 0.917 1.00 87.19 99 ALA A O 1
ATOM 783 N N . GLY A 1 100 ? -10.402 -7.302 1.132 1.00 76.31 100 GLY A N 1
ATOM 784 C CA . GLY A 1 100 ? -10.944 -7.562 -0.216 1.00 76.31 100 GLY A CA 1
ATOM 785 C C . GLY A 1 100 ? -12.205 -6.786 -0.642 1.00 76.31 100 GLY A C 1
ATOM 786 O O . GLY A 1 100 ? -12.867 -7.173 -1.600 1.00 76.31 100 GLY A O 1
ATOM 787 N N . GLN A 1 101 ? -12.566 -5.720 0.069 1.00 83.94 101 GLN A N 1
ATOM 788 C CA . GLN A 1 101 ? -13.655 -4.799 -0.267 1.00 83.94 101 GLN A CA 1
ATOM 789 C C . GLN A 1 101 ? -13.200 -3.584 -1.096 1.00 83.94 101 GLN A C 1
ATOM 791 O O . GLN A 1 101 ? -14.046 -2.915 -1.685 1.00 83.94 101 GLN A O 1
ATOM 796 N N . GLY A 1 102 ? -11.894 -3.297 -1.140 1.00 86.50 102 GLY A N 1
ATOM 797 C CA . GLY A 1 102 ? -11.318 -2.229 -1.965 1.00 86.50 102 GLY A CA 1
ATOM 798 C C . GLY A 1 102 ? -11.108 -2.633 -3.429 1.00 86.50 102 GLY A C 1
ATOM 799 O O . GLY A 1 102 ? -11.098 -3.817 -3.771 1.00 86.50 102 GLY A O 1
ATOM 800 N N . LEU A 1 103 ? -10.900 -1.645 -4.301 1.00 90.56 103 LEU A N 1
ATOM 801 C CA . LEU A 1 103 ? -10.435 -1.851 -5.675 1.00 90.56 103 LEU A CA 1
ATOM 802 C C . LEU A 1 103 ? -8.907 -1.945 -5.679 1.00 90.56 103 LEU A C 1
ATOM 804 O O . LEU A 1 103 ? -8.219 -0.963 -5.402 1.00 90.56 103 LEU A O 1
ATOM 808 N N . PHE A 1 104 ? -8.381 -3.129 -5.984 1.00 92.12 104 PHE A N 1
ATOM 809 C CA . PHE A 1 104 ? -6.946 -3.399 -5.988 1.00 92.12 104 PHE A CA 1
ATOM 810 C C . PHE A 1 104 ? -6.382 -3.423 -7.407 1.00 92.12 104 PHE A C 1
ATOM 812 O O . PHE A 1 104 ? -6.921 -4.086 -8.292 1.00 92.12 104 PHE A O 1
ATOM 819 N N . GLY A 1 105 ? -5.232 -2.775 -7.572 1.00 88.56 105 GLY A N 1
ATOM 820 C CA . GLY A 1 105 ? -4.423 -2.821 -8.786 1.00 88.56 105 GLY A CA 1
ATOM 821 C C . GLY A 1 105 ? -4.780 -1.709 -9.757 1.00 88.56 105 GLY A C 1
ATOM 822 O O . GLY A 1 105 ? -5.841 -1.097 -9.664 1.00 88.56 105 GLY A O 1
ATOM 823 N N . TYR A 1 106 ? -3.855 -1.414 -10.665 1.00 88.44 106 TYR A N 1
ATOM 824 C CA . TYR A 1 106 ? -4.085 -0.388 -11.666 1.00 88.44 106 TYR A CA 1
ATOM 825 C C . TYR A 1 106 ? -4.809 -0.974 -12.871 1.00 88.44 106 TYR A C 1
ATOM 827 O O . TYR A 1 106 ? -4.353 -1.933 -13.483 1.00 88.44 106 TYR A O 1
ATOM 835 N N . GLU A 1 107 ? -5.920 -0.349 -13.230 1.00 87.81 107 GLU A N 1
ATOM 836 C CA . GLU A 1 107 ? -6.594 -0.536 -14.505 1.00 87.81 107 GLU A CA 1
ATOM 837 C C . GLU A 1 107 ? -7.105 0.837 -14.959 1.00 87.81 107 GLU A C 1
ATOM 839 O O . GLU A 1 107 ? -7.549 1.618 -14.109 1.00 87.81 107 GLU A O 1
ATOM 844 N N . PRO A 1 108 ? -7.118 1.152 -16.268 1.00 87.12 108 PRO A N 1
ATOM 845 C CA . PRO A 1 108 ? -7.586 2.454 -16.746 1.00 87.12 108 PRO A CA 1
ATOM 846 C C . PRO A 1 108 ? -8.984 2.831 -16.236 1.00 87.12 108 PRO A C 1
ATOM 848 O O . PRO A 1 108 ? -9.218 3.976 -15.868 1.00 87.12 108 PRO A O 1
ATOM 851 N N . TRP A 1 109 ? -9.895 1.858 -16.133 1.00 86.31 109 TRP A N 1
ATOM 852 C CA . TRP A 1 109 ? -11.253 2.086 -15.631 1.00 86.31 109 TRP A CA 1
ATOM 853 C C . TRP A 1 109 ? -11.308 2.321 -14.111 1.00 86.31 109 TRP A C 1
ATOM 855 O O . TRP A 1 109 ? -12.201 3.022 -13.643 1.00 86.31 109 TRP A O 1
ATOM 865 N N . ILE A 1 110 ? -10.367 1.772 -13.329 1.00 86.69 110 ILE A N 1
ATOM 866 C CA . ILE A 1 110 ? -10.255 2.085 -11.893 1.00 86.69 110 ILE A CA 1
ATOM 867 C C . ILE A 1 110 ? -9.790 3.529 -11.739 1.00 86.69 110 ILE A C 1
ATOM 869 O O . ILE A 1 110 ? -10.320 4.255 -10.903 1.00 86.69 110 ILE A O 1
ATOM 873 N N . GLU A 1 111 ? -8.853 3.964 -12.581 1.00 85.06 111 GLU A N 1
ATOM 874 C CA . GLU A 1 111 ? -8.361 5.338 -12.570 1.00 85.06 111 GLU A CA 1
ATOM 875 C C . GLU A 1 111 ? -9.441 6.343 -12.988 1.00 85.06 111 GLU A C 1
ATOM 877 O O . GLU A 1 111 ? -9.587 7.381 -12.350 1.00 85.06 111 GLU A O 1
ATOM 882 N N . GLU A 1 112 ? -10.260 6.017 -13.989 1.00 85.75 112 GLU A N 1
ATOM 883 C CA . GLU A 1 112 ? -11.438 6.818 -14.344 1.00 85.75 112 GLU A CA 1
ATOM 884 C C . GLU A 1 112 ? -12.416 6.943 -13.165 1.00 85.75 112 GLU A C 1
ATOM 886 O O . GLU A 1 112 ? -12.812 8.055 -12.819 1.00 85.75 112 GLU A O 1
ATOM 891 N N . ILE A 1 113 ? -12.737 5.834 -12.483 1.00 83.50 113 ILE A N 1
ATOM 892 C CA . ILE A 1 113 ? -13.584 5.842 -11.276 1.00 83.50 113 ILE A CA 1
ATOM 893 C C . ILE A 1 113 ? -12.947 6.681 -10.162 1.00 83.50 113 ILE A C 1
ATOM 895 O O . ILE A 1 113 ? -13.634 7.458 -9.497 1.00 83.50 113 ILE A O 1
ATOM 899 N N . ARG A 1 114 ? -11.635 6.539 -9.948 1.00 85.50 114 ARG A N 1
ATOM 900 C CA . ARG A 1 114 ? -10.877 7.308 -8.957 1.00 85.50 114 ARG A CA 1
ATOM 901 C C . ARG A 1 114 ? -11.015 8.806 -9.220 1.00 85.50 114 ARG A C 1
ATOM 903 O O . ARG A 1 114 ? -11.355 9.551 -8.307 1.00 85.50 114 ARG A O 1
ATOM 910 N N . LEU A 1 115 ? -10.805 9.230 -10.462 1.00 83.50 115 LEU A N 1
ATOM 911 C CA . LEU A 1 115 ? -10.898 10.629 -10.876 1.00 83.50 115 LEU A CA 1
ATOM 912 C C . LEU A 1 115 ? -12.333 11.176 -10.834 1.00 83.50 115 LEU A C 1
ATOM 914 O O . LEU A 1 115 ? -12.526 12.346 -10.523 1.00 83.50 115 LEU A O 1
ATOM 918 N N . GLU A 1 116 ? -13.337 10.357 -11.155 1.00 79.94 116 GLU A N 1
ATOM 919 C CA . GLU A 1 116 ? -14.740 10.788 -11.204 1.00 79.94 116 GLU A CA 1
ATOM 920 C C . GLU A 1 116 ? -15.384 10.881 -9.813 1.00 79.94 116 GLU A C 1
ATOM 922 O O . GLU A 1 116 ? -16.148 11.810 -9.543 1.00 79.94 116 GLU A O 1
ATOM 927 N N . PHE A 1 117 ? -15.095 9.920 -8.931 1.00 72.19 117 PHE A N 1
ATOM 928 C CA . PHE A 1 117 ? -15.818 9.754 -7.666 1.00 72.19 117 PHE A CA 1
ATOM 929 C C . PHE A 1 117 ? -14.982 10.043 -6.419 1.00 72.19 117 PHE A C 1
ATOM 931 O O . PHE A 1 117 ? -15.556 10.310 -5.360 1.00 72.19 117 PHE A O 1
ATOM 938 N N . PHE A 1 118 ? -13.652 9.977 -6.513 1.00 68.62 118 PHE A N 1
ATOM 939 C CA . PHE A 1 118 ? -12.759 10.054 -5.352 1.00 68.62 118 PHE A CA 1
ATOM 940 C C . PHE A 1 118 ? -11.809 11.255 -5.380 1.00 68.62 118 PHE A C 1
ATOM 942 O O . PHE A 1 118 ? -11.417 11.724 -4.308 1.00 68.62 118 PHE A O 1
ATOM 949 N N . GLU A 1 119 ? -11.516 11.811 -6.556 1.00 64.75 119 GLU A N 1
ATOM 950 C CA . GLU A 1 119 ? -11.095 13.201 -6.698 1.00 64.75 119 GLU A CA 1
ATOM 951 C C . GLU A 1 119 ? -12.340 14.079 -6.877 1.00 64.75 119 GLU A C 1
ATOM 953 O O . GLU A 1 119 ? -13.138 13.886 -7.791 1.00 64.75 119 GLU A O 1
ATOM 958 N N . GLU A 1 120 ? -12.529 15.086 -6.016 1.00 52.78 120 GLU A N 1
ATOM 959 C CA . GLU A 1 120 ? -13.356 16.223 -6.428 1.00 52.78 120 GLU A CA 1
ATOM 960 C C . GLU A 1 120 ? -12.714 16.755 -7.699 1.00 52.78 120 GLU A C 1
ATOM 962 O O . GLU A 1 120 ? -11.539 17.108 -7.638 1.00 52.78 120 GLU A O 1
ATOM 967 N N . ALA A 1 121 ? -13.460 16.797 -8.808 1.00 42.44 121 ALA A N 1
ATOM 968 C CA . ALA A 1 121 ? -13.021 17.384 -10.063 1.00 42.44 121 ALA A CA 1
ATOM 969 C C . ALA A 1 121 ? -12.166 18.625 -9.783 1.00 42.44 121 ALA A C 1
ATOM 971 O O . ALA A 1 121 ? -12.693 19.715 -9.535 1.00 42.44 121 ALA A O 1
ATOM 972 N N . VAL A 1 122 ? -10.840 18.476 -9.848 1.00 44.50 122 VAL A N 1
ATOM 973 C CA . VAL A 1 122 ? -9.938 19.615 -9.923 1.00 44.50 122 VAL A CA 1
ATOM 974 C C . VAL A 1 122 ? -10.048 20.077 -11.370 1.00 44.50 122 VAL A C 1
ATOM 976 O O . VAL A 1 122 ? -9.149 19.942 -12.194 1.00 44.50 122 VAL A O 1
ATOM 979 N N . LEU A 1 123 ? -11.217 20.640 -11.691 1.00 42.19 123 LEU A N 1
ATOM 980 C CA . LEU A 1 123 ? -11.318 21.761 -12.598 1.00 42.19 123 LEU A CA 1
ATOM 981 C C . LEU A 1 123 ? -10.319 22.773 -12.069 1.00 42.19 123 LEU A C 1
ATOM 983 O O . LEU A 1 123 ? -10.665 23.534 -11.186 1.00 42.19 123 LEU A O 1
ATOM 987 N N . PHE A 1 124 ? -9.078 22.710 -12.527 1.00 35.22 124 PHE A N 1
ATOM 988 C CA . PHE A 1 124 ? -8.325 23.851 -13.007 1.00 35.22 124 PHE A CA 1
ATOM 989 C C . PHE A 1 124 ? -7.097 23.313 -13.732 1.00 35.22 124 PHE A C 1
ATOM 991 O O . PHE A 1 124 ? -6.056 23.038 -13.147 1.00 35.22 124 PHE A O 1
ATOM 998 N N . GLN A 1 125 ? -7.234 23.251 -15.059 1.00 39.62 125 GLN A N 1
ATOM 999 C CA . GLN A 1 125 ? -6.170 23.717 -15.939 1.00 39.62 125 GLN A CA 1
ATOM 1000 C C . GLN A 1 125 ? -5.459 24.909 -15.289 1.00 39.62 125 GLN A C 1
ATOM 1002 O O . GLN A 1 125 ? -6.109 25.922 -15.002 1.00 39.62 125 GLN A O 1
ATOM 1007 N N . LYS A 1 126 ? -4.144 24.798 -15.121 1.00 32.75 126 LYS A N 1
ATOM 1008 C CA . LYS A 1 126 ? -3.199 25.873 -15.416 1.00 32.75 126 LYS A CA 1
ATOM 1009 C C . LYS A 1 126 ? -1.793 25.323 -15.557 1.00 32.75 126 LYS A C 1
ATOM 1011 O O . LYS A 1 126 ? -1.356 24.605 -14.638 1.00 32.75 126 LYS A O 1
#

Radius of gyration: 14.49 Å; chains: 1; bounding box: 32×37×36 Å

Organism: NCBI:txid154046

pLDDT: mean 88.28, std 13.57, range [32.75, 97.25]

Sequence (126 aa):
MNKRTLIAAPLSIIFQDQSLLLLFEDDHKTEIQYTELIVVYLAAKNGSTGEIYMPCITEVTADMDGYIIIYGAEMDYELHTYKTNKTAGELFIGMAEHAGQGLFGYEPWIEEIRLEFFEEAVLFQK